Protein AF-A0A7W0VJK6-F1 (afdb_monomer_lite)

Radius of gyration: 14.98 Å; chains: 1; bounding box: 35×26×22 Å

Structure (mmCIF, N/CA/C/O backbone):
data_AF-A0A7W0VJK6-F1
#
_entry.id   AF-A0A7W0VJK6-F1
#
loop_
_atom_site.group_PDB
_atom_site.id
_atom_site.type_symbol
_atom_site.label_atom_id
_atom_site.label_alt_id
_atom_site.label_comp_id
_atom_site.label_asym_id
_atom_site.label_entity_id
_atom_site.label_seq_id
_atom_site.pdbx_PDB_in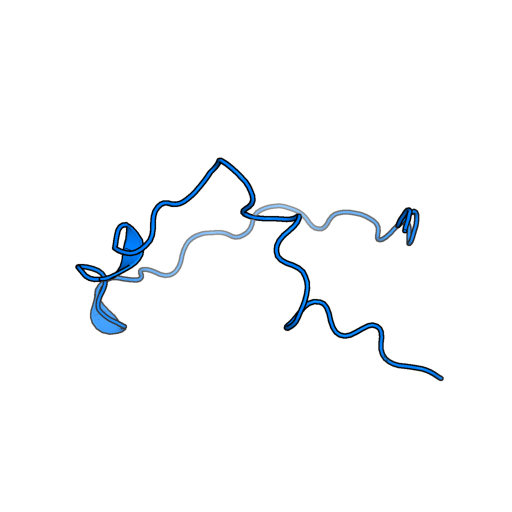s_code
_atom_site.Cartn_x
_atom_site.Cartn_y
_atom_site.Cartn_z
_atom_site.occupancy
_atom_site.B_iso_or_equiv
_atom_site.auth_seq_id
_atom_site.auth_comp_id
_atom_site.auth_asym_id
_atom_site.auth_atom_id
_atom_site.pdbx_PDB_model_num
ATOM 1 N N . MET A 1 1 ? 21.561 -4.506 11.315 1.00 39.59 1 MET A N 1
ATOM 2 C CA . MET A 1 1 ? 20.665 -4.411 10.143 1.00 39.59 1 MET A CA 1
ATOM 3 C C . MET A 1 1 ? 19.587 -3.393 10.492 1.00 39.59 1 MET A C 1
ATOM 5 O O . MET A 1 1 ? 18.742 -3.695 11.320 1.00 39.59 1 MET A O 1
ATOM 9 N N . LEU A 1 2 ? 19.701 -2.150 10.015 1.00 48.19 2 LEU A N 1
ATOM 10 C CA . LEU A 1 2 ? 18.737 -1.091 10.340 1.00 48.19 2 LEU A CA 1
ATOM 11 C C . LEU A 1 2 ? 17.554 -1.201 9.373 1.00 48.19 2 LEU A C 1
ATOM 13 O O . LEU A 1 2 ? 17.726 -1.058 8.166 1.00 48.19 2 LEU A O 1
ATOM 17 N N . THR A 1 3 ? 16.367 -1.492 9.894 1.00 54.19 3 THR A N 1
ATOM 18 C CA . THR A 1 3 ? 15.118 -1.477 9.128 1.00 54.19 3 THR A CA 1
ATOM 19 C C . THR A 1 3 ? 14.773 -0.038 8.746 1.00 54.19 3 THR A C 1
ATOM 21 O O . THR A 1 3 ? 14.414 0.763 9.610 1.00 54.19 3 THR A O 1
ATOM 24 N N . LEU A 1 4 ? 14.875 0.294 7.458 1.00 59.72 4 LEU A N 1
ATOM 25 C CA . LEU A 1 4 ? 14.343 1.533 6.887 1.00 59.72 4 LEU A CA 1
ATOM 26 C C . LEU A 1 4 ? 12.810 1.456 6.916 1.00 59.72 4 LEU A C 1
ATOM 28 O O . LEU A 1 4 ? 12.197 0.744 6.127 1.00 59.72 4 LEU A O 1
ATOM 32 N N . SER A 1 5 ? 12.195 2.126 7.890 1.00 62.62 5 SER A N 1
ATOM 33 C CA . SER A 1 5 ? 10.740 2.171 8.051 1.00 62.62 5 SER A CA 1
ATOM 34 C C . SER A 1 5 ? 10.179 3.403 7.348 1.00 62.62 5 SER A C 1
ATOM 36 O O . SER A 1 5 ? 10.293 4.514 7.860 1.00 62.62 5 SER A O 1
ATOM 38 N N . ASP A 1 6 ? 9.502 3.194 6.220 1.00 64.75 6 ASP A N 1
ATOM 39 C CA . ASP A 1 6 ? 8.847 4.258 5.445 1.00 64.75 6 ASP A CA 1
ATOM 40 C C . ASP A 1 6 ? 7.549 4.788 6.087 1.00 64.75 6 ASP A C 1
ATOM 42 O O . ASP A 1 6 ? 6.927 5.711 5.571 1.00 64.75 6 ASP A O 1
ATOM 46 N N . ARG A 1 7 ? 7.144 4.252 7.251 1.00 64.88 7 ARG A N 1
ATOM 47 C CA . ARG A 1 7 ? 5.940 4.684 7.995 1.00 64.88 7 ARG A CA 1
ATOM 48 C C . ARG A 1 7 ? 5.891 6.180 8.324 1.00 64.88 7 ARG A C 1
ATOM 50 O O . ARG A 1 7 ? 4.818 6.675 8.647 1.00 64.88 7 ARG A O 1
ATOM 57 N N . HIS A 1 8 ? 7.026 6.876 8.289 1.00 66.88 8 HIS A N 1
ATOM 58 C CA . HIS A 1 8 ? 7.127 8.294 8.637 1.00 66.88 8 HIS A CA 1
ATOM 59 C C . HIS A 1 8 ? 7.419 9.203 7.436 1.00 66.88 8 HIS A C 1
ATOM 61 O O . HIS A 1 8 ? 7.559 10.410 7.629 1.00 66.88 8 HIS A O 1
ATOM 67 N N . THR A 1 9 ? 7.525 8.669 6.213 1.00 68.81 9 THR A N 1
ATOM 68 C CA . THR A 1 9 ? 7.766 9.505 5.029 1.00 68.81 9 THR A CA 1
ATOM 69 C C . THR A 1 9 ? 6.438 9.943 4.426 1.00 68.81 9 THR A C 1
ATOM 71 O O . THR A 1 9 ? 5.531 9.146 4.189 1.00 68.81 9 THR A O 1
ATOM 74 N N . THR A 1 10 ? 6.303 11.243 4.185 1.00 68.75 10 THR A N 1
ATOM 75 C CA . THR A 1 10 ? 5.171 11.800 3.436 1.00 68.75 10 THR A CA 1
ATOM 76 C C . THR A 1 10 ? 5.467 11.868 1.943 1.00 68.75 10 THR A C 1
ATOM 78 O O . THR A 1 10 ? 4.537 11.995 1.158 1.00 68.75 10 THR A O 1
ATOM 81 N N . THR A 1 11 ? 6.733 11.722 1.528 1.00 73.38 11 THR A N 1
ATOM 82 C CA . THR A 1 11 ? 7.198 11.862 0.137 1.00 73.38 11 THR A CA 1
ATOM 83 C C . THR A 1 11 ? 6.409 11.006 -0.847 1.00 73.38 11 THR A C 1
ATOM 85 O O . THR A 1 11 ? 6.105 11.464 -1.942 1.00 73.38 11 THR A O 1
ATOM 88 N N . LYS A 1 12 ? 6.021 9.788 -0.452 1.00 70.19 12 LYS A N 1
ATOM 89 C CA . LYS A 1 12 ? 5.233 8.881 -1.297 1.00 70.19 12 LYS A CA 1
ATOM 90 C C . LYS A 1 12 ? 3.857 9.445 -1.675 1.00 70.19 12 LYS A C 1
ATOM 92 O O . LYS A 1 12 ? 3.338 9.111 -2.733 1.00 70.19 12 LYS A O 1
ATOM 97 N N . TRP A 1 13 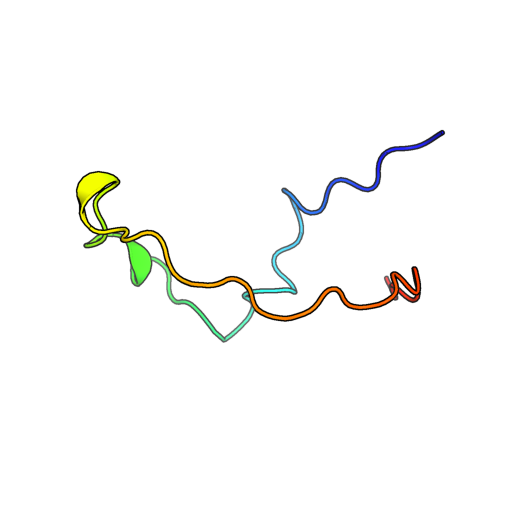? 3.275 10.276 -0.814 1.00 76.19 13 TRP A N 1
ATOM 98 C CA . TRP A 1 13 ? 1.901 10.768 -0.936 1.00 76.19 13 TRP A CA 1
ATOM 99 C C . TRP A 1 13 ? 1.813 12.298 -1.036 1.00 76.19 13 TRP A C 1
ATOM 101 O O . TRP A 1 13 ? 0.721 12.846 -1.182 1.00 76.19 13 TRP A O 1
ATOM 111 N N . ALA A 1 14 ? 2.948 12.998 -0.954 1.00 80.75 14 ALA A N 1
ATOM 112 C CA . ALA A 1 14 ? 3.020 14.452 -0.981 1.00 80.75 14 ALA A CA 1
ATOM 113 C C . ALA A 1 14 ? 2.437 14.993 -2.293 1.00 80.75 14 ALA A C 1
ATOM 115 O O . ALA A 1 14 ? 2.892 14.642 -3.379 1.00 80.75 14 ALA A O 1
ATOM 116 N N . GLY A 1 15 ? 1.410 15.839 -2.184 1.00 82.94 15 GLY A N 1
ATOM 117 C CA . GLY A 1 15 ? 0.703 16.404 -3.337 1.00 82.94 15 GLY A CA 1
ATOM 118 C C . GLY A 1 15 ? -0.253 15.442 -4.051 1.00 82.94 15 GLY A C 1
ATOM 119 O O . GLY A 1 15 ? -0.907 15.867 -4.997 1.00 82.94 15 GLY A O 1
ATOM 120 N N . LEU A 1 16 ? -0.361 14.182 -3.606 1.00 82.50 16 LEU A N 1
ATOM 121 C CA . LEU A 1 16 ? -1.263 13.180 -4.190 1.00 82.50 16 LEU A CA 1
ATOM 122 C C . LEU A 1 16 ? -2.535 12.955 -3.367 1.00 82.50 16 LEU A C 1
ATOM 124 O O . LEU A 1 16 ? -3.530 12.514 -3.930 1.00 82.50 16 LEU A O 1
ATOM 128 N N . LEU A 1 17 ? -2.504 13.230 -2.058 1.00 81.62 17 LEU A N 1
ATOM 129 C CA . LEU A 1 17 ? -3.645 13.056 -1.155 1.00 81.62 17 LEU A CA 1
ATOM 130 C C . LEU A 1 17 ? -3.852 14.296 -0.277 1.00 81.62 17 LEU A C 1
ATOM 132 O O . LEU A 1 17 ? -2.915 14.795 0.354 1.00 81.62 17 LEU A O 1
ATOM 136 N N . GLY A 1 18 ? -5.093 14.768 -0.208 1.00 81.81 18 GLY A N 1
ATOM 137 C CA . GLY A 1 18 ? -5.575 15.757 0.748 1.00 81.81 18 GLY A CA 1
ATOM 138 C C . GLY A 1 18 ? -5.964 15.144 2.106 1.00 81.81 18 GLY A C 1
ATOM 139 O O . GLY A 1 18 ? -6.069 13.924 2.246 1.00 81.81 18 GLY A O 1
ATOM 140 N N . PRO A 1 19 ? -6.232 15.972 3.138 1.00 82.38 19 PRO A N 1
ATOM 141 C CA . PRO A 1 19 ? -6.459 15.511 4.517 1.00 82.38 19 PRO A CA 1
ATOM 142 C C . PRO A 1 19 ? -7.645 14.556 4.741 1.00 82.38 19 PRO A C 1
ATOM 144 O O . PRO A 1 19 ? -7.772 14.004 5.832 1.00 82.38 19 PRO A O 1
ATOM 147 N N . LYS A 1 20 ? -8.548 14.394 3.765 1.00 84.69 20 LYS A N 1
ATOM 148 C CA . LYS A 1 20 ? -9.771 13.582 3.890 1.00 84.69 20 LYS A CA 1
ATOM 149 C C . LYS A 1 20 ? -9.989 12.605 2.735 1.00 84.69 20 LYS A C 1
ATOM 151 O O . LYS A 1 20 ? -11.016 11.936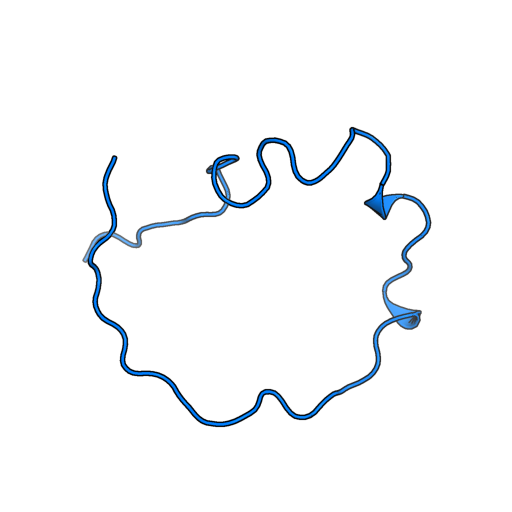 2.721 1.00 84.69 20 LYS A O 1
ATOM 156 N N . ASP A 1 21 ? -9.042 12.468 1.814 1.00 86.81 21 ASP A N 1
ATOM 157 C CA . ASP A 1 21 ? -9.252 11.701 0.576 1.00 86.81 21 ASP A CA 1
ATOM 158 C C . ASP A 1 21 ? -9.496 10.204 0.823 1.00 86.81 21 ASP A C 1
ATOM 160 O O . ASP A 1 21 ? -10.113 9.531 0.005 1.00 86.81 21 ASP A O 1
ATOM 164 N N . LEU A 1 22 ? -9.073 9.686 1.982 1.00 85.38 22 LEU A N 1
ATOM 165 C CA . LEU A 1 22 ? -9.242 8.281 2.363 1.00 85.38 22 LEU A CA 1
ATOM 166 C C . LEU A 1 22 ? -10.331 8.050 3.424 1.00 85.38 22 LEU A C 1
ATOM 168 O O . LEU A 1 22 ? -10.546 6.911 3.825 1.00 85.38 22 LEU A O 1
ATOM 172 N N . ILE A 1 23 ? -11.028 9.095 3.897 1.00 89.69 23 ILE A N 1
ATOM 173 C CA . ILE A 1 23 ? -11.976 8.972 5.025 1.00 89.69 23 ILE A CA 1
ATOM 174 C C . ILE A 1 23 ? -13.202 8.108 4.695 1.00 89.69 23 ILE A C 1
ATOM 176 O O . ILE A 1 23 ? -13.851 7.576 5.592 1.00 89.69 23 ILE A O 1
ATOM 180 N N . ALA A 1 24 ? -13.531 7.991 3.409 1.00 89.44 24 ALA A N 1
ATOM 181 C CA . ALA A 1 24 ? -14.670 7.218 2.938 1.00 89.44 24 ALA A CA 1
ATOM 182 C C . ALA A 1 24 ? -14.374 5.712 2.834 1.00 89.44 24 ALA A C 1
ATOM 184 O O . ALA A 1 24 ? -15.319 4.929 2.785 1.00 89.44 24 ALA A O 1
ATOM 185 N N . LEU A 1 25 ? -13.095 5.315 2.811 1.00 89.75 25 LEU A N 1
ATOM 186 C CA . LEU A 1 25 ? -12.688 3.926 2.610 1.00 89.75 25 LEU A CA 1
ATOM 187 C C . LEU A 1 25 ? -12.883 3.110 3.889 1.00 89.75 25 LEU A C 1
ATOM 189 O O . LEU A 1 25 ? -12.397 3.475 4.963 1.00 89.75 25 LEU A O 1
ATOM 193 N N . ARG A 1 26 ? -13.547 1.963 3.767 1.00 91.00 26 ARG A N 1
ATOM 194 C CA . ARG A 1 26 ? -13.682 0.964 4.831 1.00 91.00 26 ARG A CA 1
ATOM 195 C C . ARG A 1 26 ? -12.780 -0.223 4.535 1.00 91.00 26 ARG A C 1
ATOM 197 O O . ARG A 1 26 ? -12.510 -0.550 3.388 1.00 91.00 26 ARG A O 1
ATOM 204 N N . VAL A 1 27 ? -12.359 -0.931 5.582 1.00 85.50 27 VAL A N 1
ATOM 205 C CA . VAL A 1 27 ? -11.536 -2.152 5.451 1.00 85.50 27 VAL A CA 1
ATOM 206 C C . VAL A 1 27 ? -12.230 -3.223 4.594 1.00 85.50 27 VAL A C 1
ATOM 208 O O . VAL A 1 27 ? -11.567 -4.038 3.966 1.00 85.50 27 VAL A O 1
ATOM 211 N N . THR A 1 28 ? -13.561 -3.205 4.535 1.00 90.56 28 THR A N 1
ATOM 212 C CA . THR A 1 28 ? -14.378 -4.113 3.720 1.00 90.56 28 THR A CA 1
ATOM 213 C C . THR A 1 28 ? -14.468 -3.730 2.247 1.00 90.56 28 THR A C 1
ATOM 215 O O . THR A 1 28 ? -14.966 -4.529 1.466 1.00 90.56 28 THR A O 1
ATOM 218 N N . ASP A 1 29 ? -14.016 -2.535 1.868 1.00 90.12 29 ASP A N 1
ATOM 219 C CA . ASP A 1 29 ? -14.122 -2.039 0.490 1.00 90.12 29 ASP A CA 1
ATOM 220 C C . ASP A 1 29 ? -12.963 -2.540 -0.391 1.00 90.12 29 ASP A C 1
ATOM 222 O O . ASP A 1 29 ? -12.890 -2.221 -1.575 1.00 90.12 29 ASP A O 1
ATOM 226 N N . PHE A 1 30 ? -12.030 -3.303 0.185 1.00 87.00 30 PHE A N 1
ATOM 227 C CA . PHE A 1 30 ? -10.864 -3.828 -0.512 1.00 87.00 30 PHE A CA 1
ATOM 228 C C . PHE A 1 30 ? -11.142 -5.233 -1.051 1.00 87.00 30 PHE A C 1
ATOM 230 O O . PHE A 1 30 ? -11.459 -6.151 -0.295 1.00 87.00 30 PHE A O 1
ATOM 237 N N . GLU A 1 31 ? -10.942 -5.412 -2.354 1.00 87.94 31 GLU A N 1
ATOM 238 C CA . GLU A 1 31 ? -10.956 -6.715 -3.017 1.00 87.94 31 GLU A CA 1
ATOM 239 C C . GLU A 1 31 ? -9.525 -7.208 -3.260 1.00 87.94 31 GLU A C 1
ATOM 241 O O . GLU A 1 31 ? -8.592 -6.422 -3.451 1.00 87.94 31 GLU A O 1
ATOM 246 N N . VAL A 1 32 ? -9.338 -8.529 -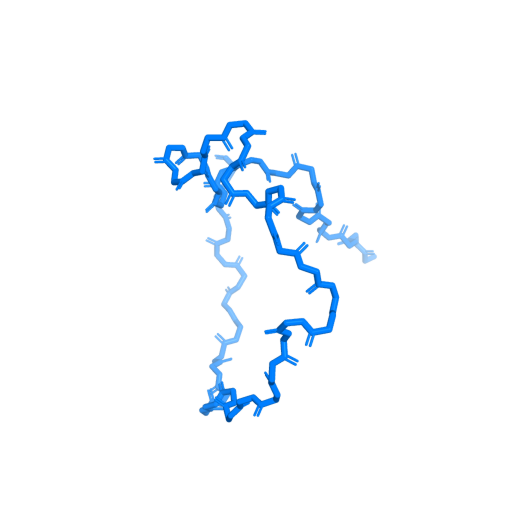3.258 1.00 83.25 32 VAL A N 1
ATOM 247 C CA . VAL A 1 32 ? -8.054 -9.130 -3.634 1.00 83.25 32 VAL A CA 1
ATOM 248 C C . VAL A 1 32 ? -7.896 -9.011 -5.146 1.00 83.25 32 VAL A C 1
ATOM 250 O O . VAL A 1 32 ? -8.669 -9.599 -5.899 1.00 83.25 32 VAL A O 1
ATOM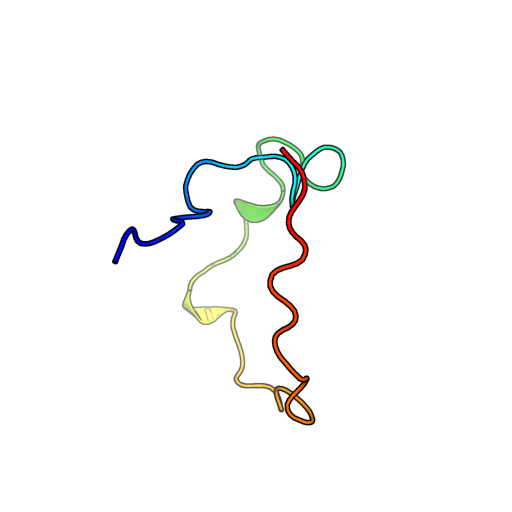 253 N N . ILE A 1 33 ? -6.872 -8.282 -5.583 1.00 83.69 33 ILE A N 1
ATOM 254 C CA . ILE A 1 33 ? -6.487 -8.178 -6.993 1.00 83.69 33 ILE A CA 1
ATOM 255 C C . ILE A 1 33 ? -5.149 -8.879 -7.233 1.00 83.69 33 ILE A C 1
ATOM 257 O O . ILE A 1 33 ? -4.323 -8.982 -6.323 1.00 83.69 33 ILE A O 1
ATOM 261 N N . ASP A 1 34 ? -4.927 -9.343 -8.465 1.00 88.94 34 ASP A N 1
ATOM 262 C CA . ASP A 1 34 ? -3.615 -9.833 -8.891 1.00 88.94 34 ASP A CA 1
ATOM 263 C C . ASP A 1 34 ? -2.574 -8.710 -8.741 1.00 88.94 34 ASP A C 1
ATOM 265 O O . ASP A 1 34 ? -2.716 -7.622 -9.303 1.00 88.94 34 ASP A O 1
ATOM 269 N N . HIS A 1 35 ? -1.533 -8.973 -7.951 1.00 82.81 35 HIS A N 1
ATOM 270 C CA . HIS A 1 35 ? -0.466 -8.017 -7.656 1.00 82.81 35 HIS A CA 1
ATOM 271 C C . HIS A 1 35 ? 0.580 -7.919 -8.778 1.00 82.81 35 HIS A C 1
ATOM 273 O O . HIS A 1 35 ? 1.549 -7.167 -8.651 1.00 82.81 35 HIS A O 1
ATOM 279 N N . GLY A 1 36 ? 0.404 -8.671 -9.867 1.00 87.31 36 GLY A N 1
ATOM 280 C CA . GLY A 1 36 ? 1.292 -8.650 -11.018 1.00 87.31 36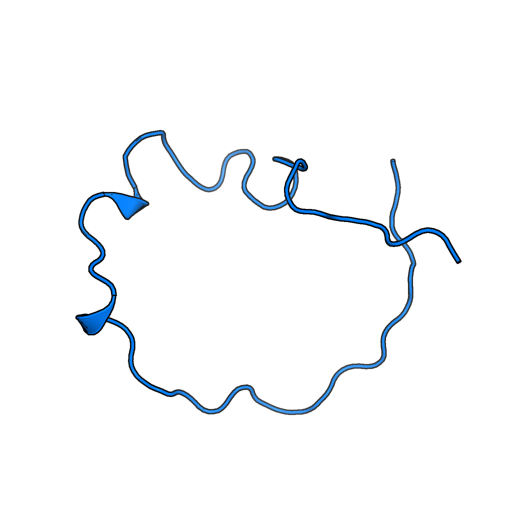 GLY A CA 1
ATOM 281 C C . GLY A 1 36 ? 2.661 -9.290 -10.743 1.00 87.31 36 GLY A C 1
ATOM 282 O O . GLY A 1 36 ? 2.905 -9.860 -9.671 1.00 87.31 36 GLY A O 1
ATOM 283 N N . PRO A 1 37 ? 3.574 -9.232 -11.728 1.00 91.94 37 PRO A N 1
ATOM 284 C CA . PRO A 1 37 ? 4.875 -9.883 -11.648 1.00 91.94 37 PRO A CA 1
ATOM 285 C C . PRO A 1 37 ? 5.795 -9.219 -10.618 1.00 91.94 37 PRO A C 1
ATOM 287 O O . PRO A 1 37 ? 5.771 -8.006 -10.409 1.00 91.94 37 PRO A O 1
ATOM 290 N N . SER A 1 38 ? 6.667 -10.017 -10.002 1.00 90.75 38 SER A N 1
ATOM 291 C CA . SER A 1 38 ? 7.674 -9.507 -9.071 1.00 90.75 38 SER A CA 1
ATOM 292 C C . SER A 1 38 ? 8.664 -8.570 -9.765 1.00 90.75 38 SER A C 1
ATOM 294 O O . SER A 1 38 ? 9.149 -8.857 -10.859 1.00 90.75 38 SER A O 1
ATOM 296 N N . ILE A 1 39 ? 9.021 -7.479 -9.087 1.00 89.44 39 ILE A N 1
ATOM 297 C CA . ILE A 1 39 ? 10.043 -6.533 -9.545 1.00 89.44 39 ILE A CA 1
ATOM 298 C C . ILE A 1 39 ? 11.324 -6.653 -8.701 1.00 89.44 39 ILE A C 1
ATOM 300 O O . ILE A 1 39 ? 11.236 -6.833 -7.483 1.00 89.44 39 ILE A O 1
ATOM 304 N N . PRO A 1 40 ? 12.527 -6.535 -9.301 1.00 91.50 40 PRO A N 1
ATOM 305 C CA . PRO A 1 40 ? 13.777 -6.542 -8.547 1.00 91.50 40 PRO A CA 1
ATOM 306 C C . PRO A 1 40 ? 13.892 -5.339 -7.603 1.00 91.50 40 PRO A C 1
ATOM 308 O O . PRO A 1 40 ? 13.720 -4.187 -8.006 1.00 91.50 40 PRO A O 1
ATOM 311 N N . VAL A 1 41 ? 14.250 -5.597 -6.346 1.00 86.25 41 VAL A N 1
ATOM 312 C CA . VAL A 1 41 ? 14.507 -4.547 -5.351 1.00 86.25 41 VAL A CA 1
ATOM 313 C C . VAL A 1 41 ? 15.870 -3.902 -5.620 1.00 86.25 41 VAL A C 1
ATOM 315 O O . VAL A 1 41 ? 16.883 -4.593 -5.690 1.00 86.25 41 VAL A O 1
ATOM 318 N N . THR A 1 42 ? 15.915 -2.569 -5.750 1.00 86.06 42 THR A N 1
ATOM 319 C CA . THR A 1 42 ? 17.137 -1.833 -6.147 1.00 86.06 42 THR A CA 1
ATOM 320 C C . THR A 1 42 ? 17.784 -0.999 -5.035 1.00 86.06 42 THR A C 1
ATOM 322 O O . THR A 1 42 ? 18.929 -0.582 -5.194 1.00 86.06 42 THR A O 1
ATOM 325 N N . ASN A 1 43 ? 17.088 -0.744 -3.918 1.00 82.69 43 ASN A N 1
ATOM 326 C CA . ASN A 1 43 ? 17.560 0.041 -2.760 1.00 82.69 43 ASN A CA 1
ATOM 327 C C . ASN A 1 43 ? 18.133 1.443 -3.083 1.00 82.69 43 ASN A C 1
ATOM 329 O O . ASN A 1 43 ? 18.946 1.973 -2.329 1.00 82.69 43 ASN A O 1
ATOM 333 N N . ARG A 1 44 ? 17.712 2.081 -4.184 1.00 81.38 44 ARG A N 1
ATOM 334 C CA . ARG A 1 44 ? 18.203 3.410 -4.607 1.00 81.38 44 ARG A CA 1
ATOM 335 C C . ARG A 1 44 ? 17.392 4.573 -4.022 1.00 81.38 44 ARG A C 1
ATOM 337 O O . ARG A 1 44 ? 17.017 5.492 -4.747 1.00 81.38 44 ARG A O 1
ATOM 344 N N . CYS A 1 45 ? 17.103 4.538 -2.725 1.00 74.56 45 CYS A N 1
ATOM 345 C CA . CYS A 1 45 ? 16.406 5.636 -2.052 1.00 74.56 45 CYS A CA 1
ATOM 346 C C . CYS A 1 45 ? 17.338 6.855 -1.919 1.00 74.56 45 CYS A C 1
ATOM 348 O O . CYS A 1 45 ? 18.502 6.708 -1.544 1.00 74.56 45 CYS A O 1
ATOM 350 N N . ARG A 1 46 ? 16.835 8.061 -2.211 1.00 72.94 46 ARG A N 1
ATOM 351 C CA . ARG A 1 46 ? 17.522 9.334 -1.924 1.00 72.94 46 ARG A CA 1
ATOM 352 C C . ARG A 1 46 ? 16.830 10.004 -0.736 1.00 72.94 46 ARG A C 1
ATOM 354 O O . ARG A 1 46 ? 15.613 9.890 -0.618 1.00 72.94 46 ARG A O 1
ATOM 361 N N . ARG A 1 47 ? 17.615 10.629 0.143 1.00 64.00 47 ARG A N 1
ATOM 362 C CA . ARG A 1 47 ? 17.115 11.400 1.289 1.00 64.00 47 ARG A CA 1
ATOM 363 C C . ARG A 1 47 ? 16.630 12.774 0.849 1.00 64.00 47 ARG A C 1
ATOM 365 O O . ARG A 1 47 ? 17.253 13.318 -0.089 1.00 64.00 47 ARG A O 1
#

pLDDT: mean 78.84, std 12.16, range [39.59, 91.94]

Foldseek 3Di:
DDDPDCPPDCVVCVVPDDPCRCVPDDPVVDDDDDPDDDDDDDPPDDD

Sequence (47 aa):
MLTLSDRHTTTKWAGLLGPKDLIALRVTDFEVIDHGPSIPVTNRCRR

Secondary structure (DSSP, 8-state):
-----GGG--TTTTTT--TTTTTT--GGGPPP----S----------